Protein AF-A0A4R5M0W0-F1 (afdb_monomer)

Structure (mmCIF, N/CA/C/O backbone):
data_AF-A0A4R5M0W0-F1
#
_entry.id   AF-A0A4R5M0W0-F1
#
loop_
_atom_site.group_PDB
_atom_site.id
_atom_site.type_symbol
_atom_site.label_atom_id
_atom_site.label_alt_id
_atom_site.label_comp_id
_atom_site.label_asym_id
_atom_site.label_entity_id
_atom_site.label_seq_id
_atom_site.pdbx_PDB_ins_code
_atom_site.Cartn_x
_atom_site.Cartn_y
_atom_site.Cartn_z
_atom_site.occupancy
_atom_site.B_iso_or_equiv
_atom_site.auth_seq_id
_atom_site.auth_comp_id
_atom_site.auth_asym_id
_atom_site.auth_atom_id
_atom_site.pdbx_PDB_model_num
ATOM 1 N N . MET A 1 1 ? 41.257 -0.484 -85.969 1.00 51.28 1 MET A N 1
ATOM 2 C CA . MET A 1 1 ? 41.380 0.787 -85.201 1.00 51.28 1 MET A CA 1
ATOM 3 C C . MET A 1 1 ? 40.716 0.799 -83.803 1.00 51.28 1 MET A C 1
ATOM 5 O O . MET A 1 1 ? 40.79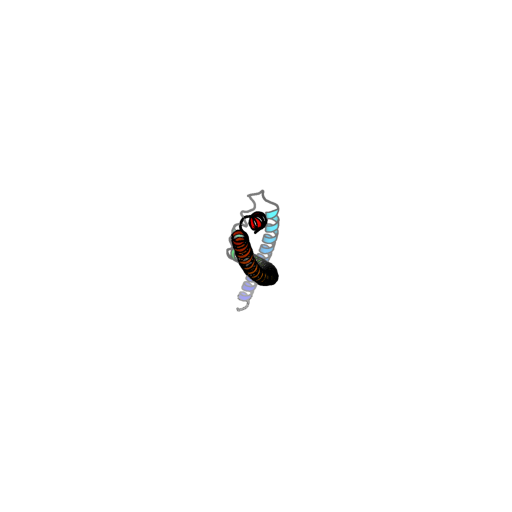3 1.823 -83.134 1.00 51.28 1 MET A O 1
ATOM 9 N N . LYS A 1 2 ? 40.121 -0.299 -83.289 1.00 52.31 2 LYS A N 1
ATOM 10 C CA . LYS A 1 2 ? 39.451 -0.327 -81.961 1.00 52.31 2 LYS A CA 1
ATOM 11 C C . LYS A 1 2 ? 40.371 -0.588 -80.742 1.00 52.31 2 LYS A C 1
ATOM 13 O O . LYS A 1 2 ? 39.926 -0.402 -79.620 1.00 52.31 2 LYS A O 1
ATOM 18 N N . ASN A 1 3 ? 41.646 -0.949 -80.936 1.00 56.06 3 ASN A N 1
ATOM 19 C CA . ASN A 1 3 ? 42.526 -1.429 -79.851 1.00 56.06 3 ASN A CA 1
ATOM 20 C C . ASN A 1 3 ? 43.274 -0.324 -79.061 1.00 56.06 3 ASN A C 1
ATOM 22 O O . ASN A 1 3 ? 43.675 -0.528 -77.923 1.00 56.06 3 ASN A O 1
ATOM 26 N N . LYS A 1 4 ? 43.449 0.885 -79.619 1.00 54.53 4 LYS A N 1
ATOM 27 C CA . LYS A 1 4 ? 44.203 1.959 -78.933 1.00 54.53 4 LYS A CA 1
ATOM 28 C C . LYS A 1 4 ? 43.404 2.685 -77.838 1.00 54.53 4 LYS A C 1
ATOM 30 O O . LYS A 1 4 ? 44.002 3.220 -76.915 1.00 54.53 4 LYS A O 1
ATOM 35 N N . ARG A 1 5 ? 42.064 2.694 -77.909 1.00 55.78 5 ARG A N 1
ATOM 36 C CA . ARG A 1 5 ? 41.198 3.381 -76.924 1.00 55.78 5 ARG A CA 1
ATOM 37 C C . ARG A 1 5 ? 40.945 2.569 -75.649 1.00 55.78 5 ARG A C 1
ATOM 39 O O . ARG A 1 5 ? 40.714 3.151 -74.600 1.00 55.78 5 ARG A O 1
ATOM 46 N N . THR A 1 6 ? 41.004 1.242 -75.713 1.00 57.09 6 THR A N 1
ATOM 47 C CA . THR A 1 6 ? 40.823 0.370 -74.539 1.00 57.09 6 THR A CA 1
ATOM 48 C C . THR A 1 6 ? 42.082 0.310 -73.672 1.00 57.09 6 THR A C 1
ATOM 50 O O . THR A 1 6 ? 41.980 0.255 -72.448 1.00 57.09 6 THR A O 1
ATOM 53 N N . ALA A 1 7 ? 43.268 0.397 -74.285 1.00 60.22 7 ALA A N 1
ATOM 54 C CA . ALA A 1 7 ? 44.545 0.470 -73.575 1.00 60.22 7 ALA A CA 1
ATOM 55 C C . ALA A 1 7 ? 44.672 1.750 -72.727 1.00 60.22 7 ALA A C 1
ATOM 57 O O . ALA A 1 7 ? 45.081 1.684 -71.570 1.00 60.22 7 ALA A O 1
ATOM 58 N N . THR A 1 8 ? 44.235 2.901 -73.251 1.00 66.06 8 THR A N 1
ATOM 59 C CA . THR A 1 8 ? 44.305 4.179 -72.522 1.00 66.06 8 THR A CA 1
ATOM 60 C C . THR A 1 8 ? 43.338 4.244 -71.339 1.00 66.06 8 THR A C 1
ATOM 62 O O . THR A 1 8 ? 43.673 4.834 -70.315 1.00 66.06 8 THR A O 1
ATOM 65 N N . VAL A 1 9 ? 42.165 3.606 -71.430 1.00 69.44 9 VAL A N 1
ATOM 66 C CA . VAL A 1 9 ? 41.211 3.517 -70.308 1.00 69.44 9 VAL A CA 1
ATOM 67 C C . VAL A 1 9 ? 41.743 2.604 -69.204 1.00 69.44 9 VAL A C 1
ATOM 69 O O . VAL A 1 9 ? 41.744 3.003 -68.042 1.00 69.44 9 VAL A O 1
ATOM 72 N N . LYS A 1 10 ? 42.268 1.420 -69.551 1.00 66.94 10 LYS A N 1
ATOM 73 C CA . LYS A 1 10 ? 42.884 0.511 -68.567 1.00 66.94 10 LYS A CA 1
ATOM 74 C C . LYS A 1 10 ? 44.059 1.167 -67.842 1.00 66.94 10 LYS A C 1
ATOM 76 O O . LYS A 1 10 ? 44.165 1.045 -66.627 1.00 66.94 10 LYS A O 1
ATOM 81 N N . GLN A 1 11 ? 44.889 1.914 -68.567 1.00 67.94 11 GLN A N 1
ATOM 82 C CA . GLN A 1 11 ? 46.018 2.637 -67.987 1.00 67.94 11 GLN A CA 1
ATOM 83 C C . GLN A 1 11 ? 45.563 3.762 -67.045 1.00 67.94 11 GLN A C 1
ATOM 85 O O . GLN A 1 11 ? 46.125 3.913 -65.965 1.00 67.94 11 GLN A O 1
ATOM 90 N N . LYS A 1 12 ? 44.500 4.503 -67.390 1.00 66.12 12 LYS A N 1
ATOM 91 C CA . LYS A 1 12 ? 43.915 5.519 -66.497 1.00 66.12 12 LYS A CA 1
ATOM 92 C C . LYS A 1 12 ? 43.323 4.916 -65.220 1.00 66.12 12 LYS A C 1
ATOM 94 O O . LYS A 1 12 ? 43.526 5.478 -64.150 1.00 66.12 12 LYS A O 1
ATOM 99 N N . ILE A 1 13 ? 42.641 3.772 -65.319 1.00 70.50 13 ILE A N 1
ATOM 100 C CA . ILE A 1 13 ? 42.086 3.061 -64.155 1.00 70.50 13 ILE A CA 1
ATOM 101 C C . ILE A 1 13 ? 43.209 2.522 -63.263 1.00 70.50 13 ILE A C 1
ATOM 103 O O . ILE A 1 13 ? 43.139 2.676 -62.050 1.00 70.50 13 ILE A O 1
ATOM 107 N N . ALA A 1 14 ? 44.265 1.949 -63.847 1.00 68.19 14 ALA A N 1
ATOM 108 C CA . ALA A 1 14 ? 45.414 1.449 -63.094 1.00 68.19 14 ALA A CA 1
ATOM 109 C C . ALA A 1 14 ? 46.154 2.572 -62.350 1.00 68.19 14 ALA A C 1
ATOM 111 O O . ALA A 1 14 ? 46.501 2.406 -61.183 1.00 68.19 14 ALA A O 1
ATOM 112 N N . ILE A 1 15 ? 46.334 3.734 -62.991 1.00 72.06 15 ILE A N 1
ATOM 113 C CA . ILE A 1 15 ? 46.912 4.918 -62.340 1.00 72.06 15 ILE A CA 1
ATOM 114 C C . ILE A 1 15 ? 46.000 5.399 -61.206 1.00 72.06 15 ILE A C 1
ATOM 116 O O . ILE A 1 15 ? 46.500 5.652 -60.119 1.00 72.06 15 ILE A O 1
ATOM 120 N N . ALA A 1 16 ? 44.681 5.465 -61.418 1.00 66.81 16 ALA A N 1
ATOM 121 C CA . ALA A 1 16 ? 43.727 5.865 -60.381 1.00 66.81 16 ALA A CA 1
ATOM 122 C C . ALA A 1 16 ? 43.707 4.902 -59.178 1.00 66.81 16 ALA A C 1
ATOM 124 O O . ALA A 1 16 ? 43.602 5.340 -58.036 1.00 66.81 16 ALA A O 1
ATOM 125 N N . PHE A 1 17 ? 43.847 3.596 -59.418 1.00 71.81 17 PHE A N 1
ATOM 126 C CA . PHE A 1 17 ? 43.950 2.598 -58.351 1.00 71.81 17 PHE A CA 1
ATOM 127 C C . PHE A 1 17 ? 45.276 2.712 -57.591 1.00 71.81 17 PHE A C 1
ATOM 129 O O . PHE A 1 17 ? 45.283 2.661 -56.364 1.00 71.81 17 PHE A O 1
ATOM 136 N N . GLY A 1 18 ? 46.389 2.909 -58.303 1.00 65.75 18 GLY A N 1
ATOM 137 C CA . GLY A 1 18 ? 47.703 3.107 -57.692 1.00 65.75 18 GLY A CA 1
ATOM 138 C C . GLY A 1 18 ? 47.788 4.396 -56.873 1.00 65.75 18 GLY A C 1
ATOM 139 O O . GLY A 1 18 ? 48.331 4.399 -55.770 1.00 65.75 18 GLY A O 1
ATOM 140 N N . THR A 1 19 ? 47.202 5.495 -57.355 1.00 64.25 19 THR A N 1
ATOM 141 C CA . THR A 1 19 ? 47.134 6.736 -56.573 1.00 64.25 19 THR A CA 1
ATOM 142 C C . THR A 1 19 ? 46.231 6.576 -55.353 1.00 64.25 19 THR A C 1
ATOM 144 O O . THR A 1 19 ? 46.586 7.084 -54.294 1.00 64.25 19 THR A O 1
ATOM 147 N N . TRP A 1 20 ? 45.133 5.817 -55.448 1.00 58.72 20 TRP A N 1
ATOM 148 C CA . TRP A 1 20 ? 44.242 5.523 -54.319 1.00 58.72 20 TRP A CA 1
ATOM 149 C C . TRP A 1 20 ? 44.924 4.703 -53.217 1.00 58.72 20 TRP A C 1
ATOM 151 O O . TRP A 1 20 ? 44.812 5.044 -52.037 1.00 58.72 20 TRP A O 1
ATOM 161 N N . THR A 1 21 ? 45.645 3.635 -53.567 1.00 58.56 21 THR A N 1
ATOM 162 C CA . THR A 1 21 ? 46.352 2.800 -52.578 1.00 58.56 21 THR A CA 1
ATOM 163 C C . THR A 1 21 ? 47.480 3.569 -51.899 1.00 58.56 21 THR A C 1
ATOM 165 O O . THR A 1 21 ? 47.647 3.477 -50.683 1.00 58.56 21 THR A O 1
ATOM 168 N N . THR A 1 22 ? 48.196 4.400 -52.658 1.00 61.62 22 THR A N 1
ATOM 169 C CA . THR A 1 22 ? 49.239 5.277 -52.110 1.00 61.62 22 THR A CA 1
ATOM 170 C C . THR A 1 22 ? 48.635 6.331 -51.176 1.00 61.62 22 THR A C 1
ATOM 172 O O . THR A 1 22 ? 49.171 6.570 -50.096 1.00 61.62 22 THR A O 1
ATOM 175 N N . LEU A 1 23 ? 47.472 6.896 -51.529 1.00 67.19 23 LEU A N 1
ATOM 176 C CA . LEU A 1 23 ? 46.720 7.807 -50.662 1.00 67.19 23 LEU A CA 1
ATOM 177 C C . LEU A 1 23 ? 46.332 7.147 -49.334 1.00 67.19 23 LEU A C 1
ATOM 179 O O . LEU A 1 23 ? 46.529 7.741 -48.280 1.00 67.19 23 LEU A O 1
ATOM 183 N N . MET A 1 24 ? 45.797 5.925 -49.381 1.00 64.19 24 MET A N 1
ATOM 184 C CA . MET A 1 24 ? 45.376 5.171 -48.194 1.00 64.19 24 MET A CA 1
ATOM 185 C C . MET A 1 24 ? 46.545 4.889 -47.245 1.00 64.19 24 MET A C 1
ATOM 187 O O . MET A 1 24 ? 46.409 5.075 -46.036 1.00 64.19 24 MET A O 1
ATOM 191 N N . LEU A 1 25 ? 47.710 4.512 -47.784 1.00 64.75 25 LEU A N 1
ATOM 192 C CA . LEU A 1 25 ? 48.928 4.324 -46.990 1.00 64.75 25 LEU A CA 1
ATOM 193 C C . LEU A 1 25 ? 49.391 5.633 -46.348 1.00 64.75 25 LEU A C 1
ATOM 195 O O . LEU A 1 25 ? 49.710 5.654 -45.162 1.00 64.75 25 LEU A O 1
ATOM 199 N N . ILE A 1 26 ? 49.371 6.739 -47.096 1.00 62.25 26 ILE A N 1
ATOM 200 C CA . ILE A 1 26 ? 49.735 8.052 -46.560 1.00 62.25 26 ILE A CA 1
ATOM 201 C C . ILE A 1 26 ? 48.753 8.493 -45.473 1.00 62.25 26 ILE A C 1
ATOM 203 O O . ILE A 1 26 ? 49.199 8.962 -44.432 1.00 62.25 26 ILE A O 1
ATOM 207 N N . PHE A 1 27 ? 47.441 8.330 -45.656 1.00 62.09 27 PHE A N 1
ATOM 208 C CA . PHE A 1 27 ? 46.455 8.669 -44.624 1.00 62.09 27 PHE A CA 1
ATOM 209 C C . PHE A 1 27 ? 46.608 7.798 -43.369 1.00 62.09 27 PHE A C 1
ATOM 211 O O . PHE A 1 27 ? 46.530 8.332 -42.263 1.00 62.09 27 PHE A O 1
ATOM 218 N N . GLY A 1 28 ? 46.909 6.503 -43.519 1.00 6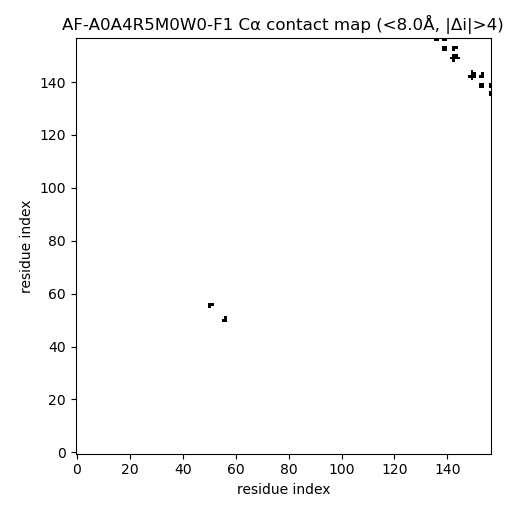1.09 28 GLY A N 1
ATOM 219 C CA . GLY A 1 28 ? 47.227 5.621 -42.391 1.00 61.09 28 GLY A CA 1
ATOM 220 C C . GLY A 1 28 ? 48.484 6.058 -41.628 1.00 61.09 28 GLY A C 1
ATOM 221 O O . GLY A 1 28 ? 48.463 6.160 -40.402 1.00 61.09 28 GLY A O 1
ATOM 222 N N . VAL A 1 29 ? 49.558 6.406 -42.344 1.00 54.34 29 VAL A N 1
ATOM 223 C CA . VAL A 1 29 ? 50.814 6.900 -41.747 1.00 54.34 29 VAL A CA 1
ATOM 224 C C . VAL A 1 29 ? 50.645 8.309 -41.152 1.00 54.34 29 VAL A C 1
ATOM 226 O O . VAL A 1 29 ? 51.200 8.611 -40.099 1.00 54.34 29 VAL A O 1
ATOM 229 N N . THR A 1 30 ? 49.823 9.167 -41.759 1.00 51.41 30 THR A N 1
ATOM 230 C CA . THR A 1 30 ? 49.557 10.539 -41.284 1.00 51.41 30 THR A CA 1
ATOM 231 C C . THR A 1 30 ? 48.694 10.542 -40.023 1.00 51.41 30 THR A C 1
ATOM 233 O O . THR A 1 30 ? 48.945 11.339 -39.122 1.00 51.41 30 THR A O 1
ATOM 236 N N . GLY A 1 31 ? 47.729 9.621 -39.909 1.00 52.34 31 GLY A N 1
ATOM 237 C CA . GLY A 1 31 ? 46.969 9.413 -38.673 1.00 52.34 31 GLY A CA 1
ATOM 238 C C . GLY A 1 31 ? 47.866 9.021 -37.493 1.00 52.34 31 GLY A C 1
ATOM 239 O O . GLY A 1 31 ? 47.671 9.521 -36.387 1.00 52.34 31 GLY A O 1
ATOM 240 N N . ALA A 1 32 ? 48.905 8.215 -37.741 1.00 48.44 32 ALA A N 1
ATOM 241 C CA . ALA A 1 32 ? 49.905 7.864 -36.732 1.00 48.44 32 ALA A CA 1
ATOM 242 C C . ALA A 1 32 ? 50.830 9.046 -36.368 1.00 48.44 32 ALA A C 1
ATOM 244 O O . ALA A 1 32 ? 51.146 9.240 -35.196 1.00 48.44 32 ALA A O 1
ATOM 245 N N . TYR A 1 33 ? 51.219 9.883 -37.337 1.00 43.88 33 TYR A N 1
ATOM 246 C CA . TYR A 1 33 ? 52.046 11.073 -37.082 1.00 43.88 33 TYR A CA 1
ATOM 247 C C . TYR A 1 33 ? 51.302 12.195 -36.343 1.00 43.88 33 TYR A C 1
ATOM 249 O O . TYR A 1 33 ? 51.917 12.897 -35.539 1.00 43.88 33 TYR A O 1
ATOM 257 N N . LEU A 1 34 ? 49.992 12.359 -36.562 1.00 45.62 34 LEU A N 1
ATOM 258 C CA . LEU A 1 34 ? 49.185 13.381 -35.879 1.00 45.62 34 LEU A CA 1
ATOM 259 C C . LEU A 1 34 ? 49.094 13.133 -34.362 1.00 45.62 34 LEU A C 1
ATOM 261 O O . LEU A 1 34 ? 49.016 14.085 -33.591 1.00 45.62 34 LEU A O 1
ATOM 265 N N . VAL A 1 35 ? 49.163 11.870 -33.933 1.00 50.38 35 VAL A N 1
ATOM 266 C CA . VAL A 1 35 ? 49.199 11.492 -32.510 1.00 50.38 35 VAL A CA 1
ATOM 267 C C . VAL A 1 35 ? 50.574 11.765 -31.879 1.00 50.38 35 VAL A C 1
ATOM 269 O O . VAL A 1 35 ? 50.654 12.008 -30.679 1.00 50.38 35 VAL A O 1
ATOM 272 N N . ILE A 1 36 ? 51.653 11.779 -32.673 1.00 47.88 36 ILE A N 1
ATOM 273 C CA . ILE A 1 36 ? 53.037 11.901 -32.178 1.00 47.88 36 ILE A CA 1
ATOM 274 C C . ILE A 1 36 ? 53.574 13.348 -32.275 1.00 47.88 36 ILE A C 1
ATOM 276 O O . ILE A 1 36 ? 54.451 13.735 -31.506 1.00 47.88 36 ILE A O 1
ATOM 280 N N . GLY A 1 37 ? 53.055 14.183 -33.183 1.00 41.03 37 GLY A N 1
ATOM 281 C CA . GLY A 1 37 ? 53.653 15.477 -33.541 1.00 41.03 37 GLY A CA 1
ATOM 282 C C . GLY A 1 37 ? 52.797 16.713 -33.252 1.00 41.03 37 GLY A C 1
ATOM 283 O O . GLY A 1 37 ? 52.465 17.449 -34.177 1.00 41.03 37 GLY A O 1
ATOM 284 N N . ALA A 1 38 ? 52.502 17.019 -31.988 1.00 44.97 38 ALA A N 1
ATOM 285 C CA . ALA A 1 38 ? 51.794 18.251 -31.598 1.00 44.97 38 ALA A CA 1
ATOM 286 C C . ALA A 1 38 ? 52.625 19.560 -31.733 1.00 44.97 38 ALA A C 1
ATOM 288 O O . ALA A 1 38 ? 52.200 20.608 -31.250 1.00 44.97 38 ALA A O 1
ATOM 289 N N . GLY A 1 39 ? 53.807 19.541 -32.372 1.00 41.84 39 GLY A N 1
ATOM 290 C CA . GLY A 1 39 ? 54.801 20.624 -32.260 1.00 41.84 39 GLY A CA 1
ATOM 291 C C . GLY A 1 39 ? 55.299 21.309 -33.541 1.00 41.84 39 GLY A C 1
ATOM 292 O O . GLY A 1 39 ? 56.026 22.293 -33.432 1.00 41.84 39 GLY A O 1
ATOM 293 N N . SER A 1 40 ? 54.957 20.865 -34.755 1.00 42.31 40 SER A N 1
ATOM 294 C CA . SER A 1 40 ? 55.649 21.349 -35.971 1.00 42.31 40 SER A CA 1
ATOM 295 C C . SER A 1 40 ? 54.677 21.844 -37.047 1.00 42.31 40 SER A C 1
ATOM 297 O O . SER A 1 40 ? 54.185 21.081 -37.873 1.00 42.31 40 SER A O 1
ATOM 299 N N . ARG A 1 41 ? 54.419 23.161 -37.071 1.00 43.44 41 ARG A N 1
ATOM 300 C CA . ARG A 1 41 ? 53.484 23.837 -38.002 1.00 43.44 41 ARG A CA 1
ATOM 301 C C . ARG A 1 41 ? 53.887 23.807 -39.492 1.00 43.44 41 ARG A C 1
ATOM 303 O O . ARG A 1 41 ? 53.160 24.357 -40.313 1.00 43.44 41 ARG A O 1
ATOM 310 N N . THR A 1 42 ? 55.004 23.190 -39.876 1.00 42.06 42 THR A N 1
ATOM 311 C CA . THR A 1 42 ? 55.593 23.345 -41.223 1.00 42.06 42 THR A CA 1
ATOM 312 C C . THR A 1 42 ? 55.445 22.142 -42.162 1.00 42.06 42 THR A C 1
ATOM 314 O O . THR A 1 42 ? 55.713 22.292 -43.349 1.00 42.06 42 THR A O 1
ATOM 317 N N . ALA A 1 43 ? 54.939 20.986 -41.712 1.00 46.03 43 ALA A N 1
ATOM 318 C CA . ALA A 1 43 ? 54.744 19.809 -42.581 1.00 46.03 43 ALA A CA 1
ATOM 319 C C . ALA A 1 43 ? 53.311 19.651 -43.143 1.00 46.03 43 ALA A C 1
ATOM 321 O O . ALA A 1 43 ? 53.039 18.736 -43.916 1.00 46.03 43 ALA A O 1
ATOM 322 N N . PHE A 1 44 ? 52.380 20.542 -42.781 1.00 45.62 44 PHE A N 1
ATOM 323 C CA . PHE A 1 44 ? 50.943 20.386 -43.063 1.00 45.62 44 PHE A CA 1
ATOM 324 C C . PHE A 1 44 ? 50.482 20.957 -44.422 1.00 45.62 44 PHE A C 1
ATOM 326 O O . PHE A 1 44 ? 49.336 20.779 -44.831 1.00 45.62 44 PHE A O 1
ATOM 333 N N . LEU A 1 45 ? 51.352 21.663 -45.148 1.00 41.97 45 LEU A N 1
ATOM 334 C CA . LEU A 1 45 ? 50.970 22.397 -46.360 1.00 41.97 45 LEU A CA 1
ATOM 335 C C . LEU A 1 45 ? 50.699 21.536 -47.619 1.00 41.97 45 LEU A C 1
ATOM 337 O O . LEU A 1 45 ? 49.803 21.930 -48.367 1.00 41.97 45 LEU A O 1
ATOM 341 N N . PRO A 1 46 ? 51.340 20.370 -47.870 1.00 44.84 46 PRO A N 1
ATOM 342 C CA . PRO A 1 46 ? 51.087 19.610 -49.100 1.00 44.84 46 PRO A CA 1
ATOM 343 C C . PRO A 1 46 ? 49.868 18.663 -49.039 1.00 44.84 46 PRO A C 1
ATOM 345 O O . PRO A 1 46 ? 49.413 18.222 -50.088 1.00 44.84 46 PRO A O 1
ATOM 348 N N . TYR A 1 47 ? 49.297 18.385 -47.854 1.00 48.62 47 TYR A N 1
ATOM 349 C CA . TYR A 1 47 ? 48.122 17.499 -47.679 1.00 48.62 47 TYR A CA 1
ATOM 350 C C . TYR A 1 47 ? 46.826 18.225 -47.302 1.00 48.62 47 TYR A C 1
ATOM 352 O O . TYR A 1 47 ? 45.751 17.616 -47.290 1.00 48.62 47 TYR A O 1
ATOM 360 N N . ARG A 1 48 ? 46.891 19.541 -47.056 1.00 45.59 48 ARG A N 1
ATOM 361 C CA . ARG A 1 48 ? 45.711 20.358 -46.739 1.00 45.59 48 ARG A CA 1
ATOM 362 C C . ARG A 1 48 ? 44.664 20.338 -47.860 1.00 45.59 48 ARG A C 1
ATOM 364 O O . ARG A 1 48 ? 43.481 20.425 -47.566 1.00 45.59 48 ARG A O 1
ATOM 371 N N . SER A 1 49 ? 45.080 20.145 -49.115 1.00 47.31 49 SER A N 1
ATOM 372 C CA . SER A 1 49 ? 44.188 20.002 -50.277 1.00 47.31 49 SER A CA 1
ATOM 373 C C . SER A 1 49 ? 43.534 18.614 -50.407 1.00 47.31 49 SER A C 1
ATOM 375 O O . SER A 1 49 ? 42.518 18.454 -51.085 1.00 47.31 49 SER A O 1
ATOM 377 N N . LEU A 1 50 ? 44.096 17.596 -49.751 1.00 48.34 50 LEU A N 1
ATOM 378 C CA . LEU A 1 50 ? 43.603 16.219 -49.793 1.00 48.34 50 LEU A CA 1
ATOM 379 C C . LEU A 1 50 ? 42.531 15.978 -48.721 1.0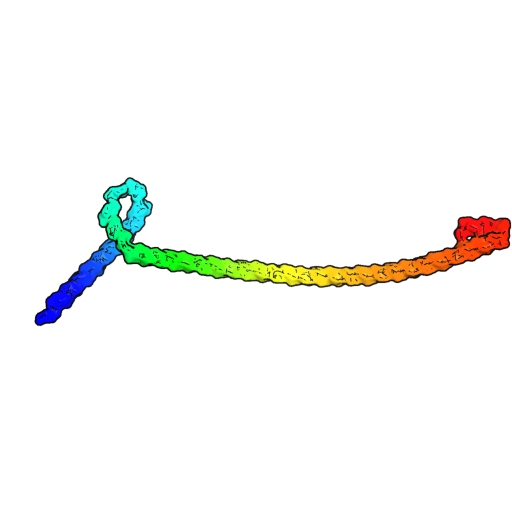0 48.34 50 LEU A C 1
ATOM 381 O O . LEU A 1 50 ? 41.560 15.263 -48.958 1.00 48.34 50 LEU A O 1
ATOM 385 N N . MET A 1 51 ? 42.656 16.664 -47.579 1.00 47.44 51 MET A N 1
ATOM 386 C CA . MET A 1 51 ? 41.615 16.761 -46.546 1.00 47.44 51 MET A CA 1
ATOM 387 C C . MET A 1 51 ? 40.443 17.678 -46.939 1.00 47.44 51 MET A C 1
ATOM 389 O O . MET A 1 51 ? 39.387 17.605 -46.320 1.00 47.44 51 MET A O 1
ATOM 393 N N . THR A 1 52 ? 40.581 18.498 -47.988 1.00 50.31 52 THR A N 1
ATOM 394 C CA . THR A 1 52 ? 39.463 19.254 -48.589 1.00 50.31 52 THR A CA 1
ATOM 395 C C . THR A 1 52 ? 38.673 18.455 -49.628 1.00 50.31 52 THR A C 1
ATOM 397 O O . THR A 1 52 ? 37.747 18.993 -50.234 1.00 50.31 52 THR A O 1
ATOM 400 N N . CYS A 1 53 ? 38.997 17.176 -49.856 1.00 52.91 53 CYS A N 1
ATOM 401 C CA . CYS A 1 53 ? 38.154 16.321 -50.686 1.00 52.91 53 CYS A CA 1
ATOM 402 C C . CYS A 1 53 ? 36.819 16.081 -49.961 1.00 52.91 53 CYS A C 1
ATOM 404 O O . CYS A 1 53 ? 36.741 15.278 -49.029 1.00 52.91 53 CYS A O 1
ATOM 406 N N . GLY A 1 54 ? 35.762 16.785 -50.383 1.00 60.72 54 GLY A N 1
ATOM 407 C CA . GLY A 1 54 ? 34.441 16.741 -49.738 1.00 60.72 54 GLY A CA 1
ATOM 408 C C . GLY A 1 54 ? 33.834 15.335 -49.630 1.00 60.72 54 GLY A C 1
ATOM 409 O O . GLY A 1 54 ? 33.056 15.068 -48.713 1.00 60.72 54 GLY A O 1
ATOM 410 N N . ILE A 1 55 ? 34.244 14.409 -50.505 1.00 68.94 55 ILE A N 1
ATOM 411 C CA . ILE A 1 55 ? 33.818 13.003 -50.476 1.00 68.94 55 ILE A CA 1
ATOM 412 C C . ILE A 1 55 ? 34.354 12.291 -49.224 1.00 68.94 55 ILE A C 1
ATOM 414 O O . ILE A 1 55 ? 33.599 11.584 -48.562 1.00 68.94 55 ILE A O 1
ATOM 418 N N . CYS A 1 56 ? 35.619 12.512 -48.844 1.00 64.12 56 CYS A N 1
ATOM 419 C CA . CYS A 1 56 ? 36.206 11.886 -47.655 1.00 64.12 56 CYS A CA 1
ATOM 420 C C . CYS A 1 56 ? 35.547 12.399 -46.366 1.00 64.12 56 CYS A C 1
ATOM 422 O O . CYS A 1 56 ? 35.192 11.600 -45.503 1.00 64.12 56 CYS A O 1
ATOM 424 N N . VAL A 1 57 ? 35.325 13.714 -46.255 1.00 67.38 57 VAL A N 1
ATOM 425 C CA . VAL A 1 57 ? 34.682 14.325 -45.075 1.00 67.38 57 VAL A CA 1
ATOM 426 C C . VAL A 1 57 ? 33.258 13.792 -44.883 1.00 67.38 57 VAL A C 1
ATOM 428 O O . VAL A 1 57 ? 32.884 13.415 -43.775 1.00 67.38 57 VAL A O 1
ATOM 431 N N . SER A 1 58 ? 32.490 13.686 -45.970 1.00 74.69 58 SER A N 1
ATOM 432 C CA . SER A 1 58 ? 31.109 13.188 -45.922 1.00 74.69 58 SER A CA 1
ATOM 433 C C . SER A 1 58 ? 31.044 11.696 -45.580 1.00 74.69 58 SER A C 1
ATOM 435 O O . SER A 1 58 ? 30.214 11.277 -44.775 1.00 74.69 58 SER A O 1
ATOM 437 N N . PHE A 1 59 ? 31.944 10.891 -46.155 1.00 78.12 59 PHE A N 1
ATOM 438 C CA . PHE A 1 59 ? 31.969 9.445 -45.940 1.00 78.12 59 PHE A CA 1
ATOM 439 C C . PHE A 1 59 ? 32.373 9.073 -44.505 1.00 78.12 59 PHE A C 1
ATOM 441 O O . PHE A 1 59 ? 31.676 8.297 -43.849 1.00 78.12 59 PHE A O 1
ATOM 448 N N . PHE A 1 60 ? 33.453 9.662 -43.978 1.00 75.62 60 PHE A N 1
ATOM 449 C CA . PHE A 1 60 ? 33.888 9.395 -42.602 1.00 75.62 60 PHE A CA 1
ATOM 450 C C . PHE A 1 60 ? 32.922 9.971 -41.556 1.00 75.62 60 PHE A C 1
ATOM 452 O O . PHE A 1 60 ? 32.679 9.321 -40.539 1.00 75.62 60 PHE A O 1
ATOM 459 N N . GLY A 1 61 ? 32.314 11.135 -41.817 1.00 76.94 61 GLY A N 1
ATOM 460 C CA . GLY A 1 61 ? 31.269 11.693 -40.955 1.00 76.94 61 GLY A CA 1
ATOM 461 C C . GLY A 1 61 ? 30.039 10.784 -40.848 1.00 76.94 61 GLY A C 1
ATOM 462 O O . GLY A 1 61 ? 29.526 10.571 -39.751 1.00 76.94 61 GLY A O 1
ATOM 463 N N . GLY A 1 62 ? 29.609 10.179 -41.962 1.00 78.19 62 GLY A N 1
ATOM 464 C CA . GLY A 1 62 ? 28.500 9.220 -41.977 1.00 78.19 62 GLY A CA 1
ATOM 465 C C . GLY A 1 62 ? 28.786 7.959 -41.157 1.00 78.19 62 GLY A C 1
ATOM 466 O O . GLY A 1 62 ? 27.955 7.553 -40.347 1.00 78.19 62 GLY A O 1
ATOM 467 N N . LEU A 1 63 ? 29.981 7.375 -41.301 1.00 80.62 63 LEU A N 1
ATOM 468 C CA . LEU A 1 63 ? 30.392 6.201 -40.518 1.00 80.62 63 LEU A CA 1
ATOM 469 C C . LEU A 1 63 ? 30.445 6.491 -39.011 1.00 80.62 63 LEU A C 1
ATOM 471 O O . LEU A 1 63 ? 29.972 5.679 -38.217 1.00 80.62 63 LEU A O 1
ATOM 475 N N . ALA A 1 64 ? 30.969 7.655 -38.617 1.00 78.06 64 ALA A N 1
ATOM 476 C CA . ALA A 1 64 ? 30.980 8.077 -37.218 1.00 78.06 64 ALA A CA 1
ATOM 477 C C . ALA A 1 64 ? 29.555 8.243 -36.659 1.00 78.06 64 ALA A C 1
ATOM 479 O O . ALA A 1 64 ? 29.283 7.835 -35.532 1.00 78.06 64 ALA A O 1
ATOM 480 N N . CYS A 1 65 ? 28.630 8.781 -37.460 1.00 83.44 65 CYS A N 1
ATOM 481 C CA . CYS A 1 65 ? 27.229 8.941 -37.074 1.00 83.44 65 CYS A CA 1
ATOM 482 C C . CYS A 1 65 ? 26.523 7.585 -36.889 1.00 83.44 65 CYS A C 1
ATOM 484 O O . CYS A 1 65 ? 25.824 7.380 -35.898 1.00 83.44 65 CYS A O 1
ATOM 486 N N . ILE A 1 66 ? 26.781 6.625 -37.788 1.00 88.62 66 ILE A N 1
ATOM 487 C CA . ILE A 1 66 ? 26.266 5.250 -37.681 1.00 88.62 66 ILE A CA 1
ATOM 488 C C . ILE A 1 66 ? 26.782 4.571 -36.405 1.00 88.62 66 ILE A C 1
ATOM 490 O O . ILE A 1 66 ? 26.003 3.956 -35.676 1.00 88.62 66 ILE A O 1
ATOM 494 N N . ALA A 1 67 ? 28.078 4.698 -36.111 1.00 81.00 67 ALA A N 1
ATOM 495 C CA . ALA A 1 67 ? 28.665 4.135 -34.897 1.00 81.00 67 ALA A CA 1
ATOM 496 C C . ALA A 1 67 ? 28.070 4.770 -33.627 1.00 81.00 67 ALA A C 1
ATOM 498 O O . ALA A 1 67 ? 27.704 4.051 -32.697 1.00 81.00 67 ALA A O 1
ATOM 499 N N . PHE A 1 68 ? 27.907 6.097 -33.615 1.00 89.06 68 PHE A N 1
ATOM 500 C CA . PHE A 1 68 ? 27.295 6.824 -32.504 1.00 89.06 68 PHE A CA 1
ATOM 501 C C . PHE A 1 68 ? 25.857 6.358 -32.237 1.00 89.06 68 PHE A C 1
ATOM 503 O O . PHE A 1 68 ? 25.537 5.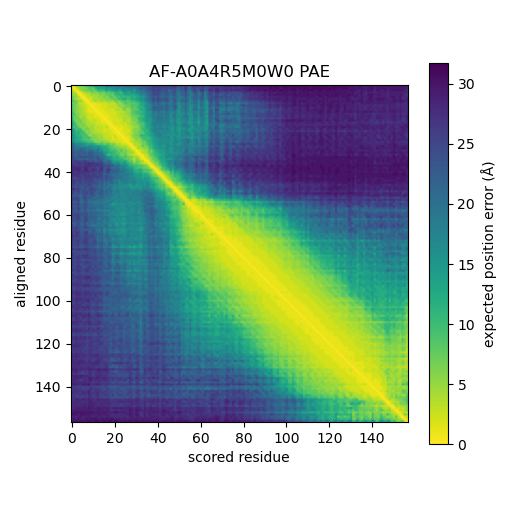991 -31.108 1.00 89.06 68 PHE A O 1
ATOM 510 N N . TRP A 1 69 ? 25.005 6.286 -33.265 1.00 92.50 69 TRP A N 1
ATOM 511 C CA . TRP A 1 69 ? 23.630 5.802 -33.096 1.00 92.50 69 TRP A CA 1
ATOM 512 C C . TRP A 1 69 ? 23.568 4.337 -32.681 1.00 92.50 69 TRP A C 1
ATOM 514 O O . TRP A 1 69 ? 22.717 3.987 -31.869 1.00 92.50 69 TRP A O 1
ATOM 524 N N . SER A 1 70 ? 24.470 3.480 -33.170 1.00 91.00 70 SER A N 1
ATOM 525 C CA . SER A 1 70 ? 24.524 2.090 -32.709 1.00 91.00 70 SER A CA 1
ATOM 526 C C . SER A 1 70 ? 24.810 1.996 -31.209 1.00 91.00 70 SER A C 1
ATOM 528 O O . SER A 1 70 ? 24.253 1.118 -30.550 1.00 91.00 70 SER A O 1
ATOM 530 N N . GLU A 1 71 ? 25.660 2.871 -30.676 1.00 93.00 71 GLU A N 1
ATOM 531 C CA . GLU A 1 71 ? 25.945 2.934 -29.243 1.00 93.00 71 GLU A CA 1
ATOM 532 C C . GLU A 1 71 ? 24.751 3.499 -28.465 1.00 93.00 71 GLU A C 1
ATOM 534 O O . GLU A 1 71 ? 24.318 2.910 -27.477 1.00 93.00 71 GLU A O 1
ATOM 539 N N . THR A 1 72 ? 24.135 4.578 -28.957 1.00 92.94 72 THR A N 1
ATOM 540 C CA . THR A 1 72 ? 22.927 5.153 -28.344 1.00 92.94 72 THR A CA 1
ATOM 541 C C . THR A 1 72 ? 21.764 4.157 -28.316 1.00 92.94 72 THR A C 1
ATOM 543 O O . THR A 1 72 ? 21.052 4.074 -27.319 1.00 92.94 72 THR A O 1
ATOM 546 N N . VAL A 1 73 ? 21.571 3.361 -29.373 1.00 95.12 73 VAL A N 1
ATOM 547 C CA . VAL A 1 73 ? 20.529 2.321 -29.423 1.00 95.12 73 VAL A CA 1
ATOM 548 C C . VAL A 1 73 ? 20.794 1.222 -28.394 1.00 95.12 73 VAL A C 1
ATOM 550 O O . VAL A 1 73 ? 19.850 0.791 -27.732 1.00 95.12 73 VAL A O 1
ATOM 553 N N . LYS A 1 74 ? 22.052 0.796 -28.211 1.00 95.19 74 LYS A N 1
ATOM 554 C CA . LYS A 1 74 ? 22.418 -0.168 -27.158 1.00 95.19 74 LYS A CA 1
ATOM 555 C C . LYS A 1 74 ? 22.130 0.392 -25.769 1.00 95.19 74 LYS A C 1
ATOM 557 O O . LYS A 1 74 ? 21.424 -0.252 -25.001 1.00 95.19 74 LYS A O 1
ATOM 562 N N . GLN A 1 75 ? 22.587 1.613 -25.491 1.00 95.12 75 GLN A N 1
ATOM 563 C CA . GLN A 1 75 ? 22.311 2.283 -24.218 1.00 95.12 75 GLN A CA 1
ATOM 564 C C . GLN A 1 75 ? 20.808 2.436 -23.969 1.00 95.12 75 GLN A C 1
ATOM 566 O O . GLN A 1 75 ? 20.341 2.215 -22.857 1.00 95.12 75 GLN A O 1
ATOM 571 N N . ASN A 1 76 ? 20.025 2.760 -24.999 1.00 95.25 76 ASN A N 1
ATOM 572 C CA . ASN A 1 76 ? 18.575 2.856 -24.874 1.00 95.25 76 ASN A CA 1
ATOM 573 C C . ASN A 1 76 ? 17.920 1.494 -24.587 1.00 95.25 76 ASN A C 1
ATOM 575 O O . ASN A 1 76 ? 16.998 1.415 -23.779 1.00 95.25 76 ASN A O 1
ATOM 579 N N . ALA A 1 77 ? 18.400 0.417 -25.214 1.00 95.62 77 ALA A N 1
ATOM 580 C CA . ALA A 1 77 ? 17.917 -0.936 -24.944 1.00 95.62 77 ALA A CA 1
ATOM 581 C C . ALA A 1 77 ? 18.225 -1.377 -23.502 1.00 95.62 77 ALA A C 1
ATOM 583 O O . ALA A 1 77 ? 17.356 -1.949 -22.840 1.00 95.62 77 ALA A O 1
ATOM 584 N N . ASP A 1 78 ? 19.418 -1.069 -22.995 1.00 96.00 78 ASP A N 1
ATOM 585 C CA . ASP A 1 78 ? 19.789 -1.361 -21.607 1.00 96.00 78 ASP A CA 1
ATOM 586 C C . ASP A 1 78 ? 18.993 -0.499 -20.617 1.00 96.00 78 ASP A C 1
ATOM 588 O O . ASP A 1 78 ? 18.457 -1.018 -19.637 1.00 96.00 78 ASP A O 1
ATOM 592 N N . ASN A 1 79 ? 18.787 0.786 -20.917 1.00 95.31 79 ASN A N 1
ATOM 593 C CA . ASN A 1 79 ? 17.918 1.656 -20.122 1.00 95.31 79 ASN A CA 1
ATOM 594 C C . ASN A 1 79 ? 16.471 1.142 -20.077 1.00 95.31 79 ASN A C 1
ATOM 596 O O . ASN A 1 79 ? 15.854 1.154 -19.013 1.00 95.31 79 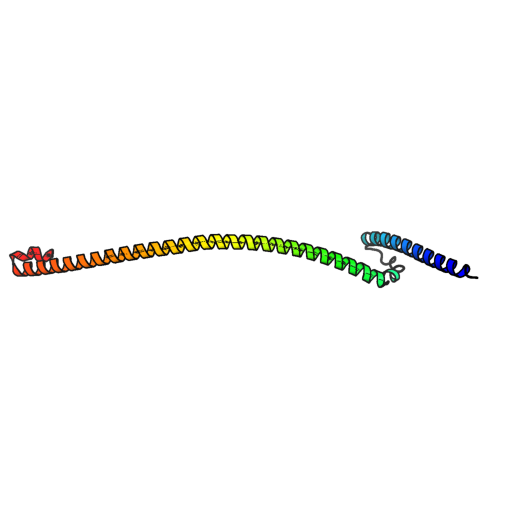ASN A O 1
ATOM 600 N N . ALA A 1 80 ? 15.931 0.646 -21.195 1.00 96.19 80 ALA A N 1
ATOM 601 C CA . ALA A 1 80 ? 14.598 0.045 -21.234 1.00 96.19 80 ALA A CA 1
ATOM 602 C C . ALA A 1 80 ? 14.514 -1.236 -20.383 1.00 96.19 80 ALA A C 1
ATOM 604 O O . ALA A 1 80 ? 13.506 -1.464 -19.711 1.00 96.19 80 ALA A O 1
ATOM 605 N N . ARG A 1 81 ? 15.573 -2.058 -20.357 1.00 96.50 81 ARG A N 1
ATOM 606 C CA . ARG A 1 81 ? 15.656 -3.229 -19.465 1.00 96.50 81 ARG A CA 1
ATOM 607 C C . ARG A 1 81 ? 15.678 -2.820 -17.996 1.00 96.50 81 ARG A C 1
ATOM 609 O O . ARG A 1 81 ? 14.865 -3.324 -17.227 1.00 96.50 81 ARG A O 1
ATOM 616 N N . HIS A 1 82 ? 16.533 -1.869 -17.625 1.00 96.06 82 HIS A N 1
ATOM 617 C CA . HIS A 1 82 ? 16.595 -1.355 -16.255 1.00 96.06 82 HIS A CA 1
ATOM 618 C C . HIS A 1 82 ? 15.261 -0.738 -15.810 1.00 96.06 82 HIS A C 1
ATOM 620 O O . HIS A 1 82 ? 14.818 -0.968 -14.684 1.00 96.06 82 HIS A O 1
ATOM 626 N N . ALA A 1 83 ? 14.585 0.002 -16.694 1.00 95.88 83 ALA A N 1
ATOM 627 C CA . ALA A 1 83 ? 13.258 0.545 -16.421 1.00 95.88 83 ALA A CA 1
ATOM 628 C C . ALA A 1 83 ? 12.226 -0.570 -16.180 1.00 95.88 83 ALA A C 1
ATOM 630 O O . ALA A 1 83 ? 11.474 -0.497 -15.211 1.00 95.88 83 ALA A O 1
ATOM 631 N N . ASN A 1 84 ? 12.224 -1.629 -16.997 1.00 96.31 84 ASN A N 1
ATOM 632 C CA . ASN A 1 84 ? 11.332 -2.778 -16.802 1.00 96.31 84 ASN A CA 1
ATOM 633 C C . ASN A 1 84 ? 11.584 -3.502 -15.472 1.00 96.31 84 ASN A C 1
ATOM 635 O O . ASN A 1 84 ? 10.633 -3.872 -14.785 1.00 96.31 84 ASN A O 1
ATOM 639 N N . GLU A 1 85 ? 12.844 -3.674 -15.070 1.00 96.81 85 GLU A N 1
ATOM 640 C CA . GLU A 1 85 ? 13.175 -4.246 -13.760 1.00 96.81 85 GLU A CA 1
ATOM 641 C C . GLU A 1 85 ? 12.681 -3.367 -12.607 1.00 96.81 85 GLU A C 1
ATOM 643 O O . GLU A 1 85 ? 12.159 -3.876 -11.612 1.00 96.81 85 GLU A O 1
ATOM 648 N N . LEU A 1 86 ? 12.830 -2.046 -12.732 1.00 96.06 86 LEU A N 1
ATOM 649 C CA . LEU A 1 86 ? 12.354 -1.104 -11.725 1.00 96.06 86 LEU A CA 1
ATOM 650 C C . LEU A 1 86 ? 10.824 -1.123 -11.620 1.00 96.06 86 LEU A C 1
ATOM 652 O O . LEU A 1 86 ? 10.297 -1.168 -10.510 1.00 96.06 86 LEU A O 1
ATOM 656 N N . VAL A 1 87 ? 10.122 -1.151 -12.756 1.00 96.12 87 VAL A N 1
ATOM 657 C CA . VAL A 1 87 ? 8.659 -1.285 -12.804 1.00 96.12 87 VAL A CA 1
ATOM 658 C C . VAL A 1 87 ? 8.225 -2.601 -12.167 1.00 96.12 87 VAL A C 1
ATOM 660 O O . VAL A 1 87 ? 7.360 -2.583 -11.302 1.00 96.12 87 VAL A O 1
ATOM 663 N N . SER A 1 88 ? 8.872 -3.723 -12.493 1.00 96.81 88 SER A N 1
ATOM 664 C CA . SER A 1 88 ? 8.561 -5.022 -11.880 1.00 96.81 88 SER A CA 1
ATOM 665 C C . SER A 1 88 ? 8.723 -5.001 -10.354 1.00 96.81 88 SER A C 1
ATOM 667 O O . SER A 1 88 ? 7.863 -5.509 -9.631 1.00 96.81 88 SER A O 1
ATOM 669 N N . LYS A 1 89 ? 9.783 -4.360 -9.844 1.00 96.56 89 LYS A N 1
ATOM 670 C CA . LYS A 1 89 ? 9.971 -4.161 -8.398 1.00 96.56 89 LYS A CA 1
ATOM 671 C C . LYS A 1 89 ? 8.874 -3.283 -7.796 1.00 96.56 89 LYS A C 1
ATOM 673 O O . LYS A 1 89 ? 8.369 -3.618 -6.729 1.00 96.56 89 LYS A O 1
ATOM 678 N N . ALA A 1 90 ? 8.509 -2.187 -8.461 1.00 95.44 90 ALA A N 1
ATOM 679 C CA . ALA A 1 90 ? 7.455 -1.287 -8.001 1.00 95.44 90 ALA A CA 1
ATOM 680 C C . ALA A 1 90 ? 6.085 -1.982 -7.959 1.00 95.44 90 ALA A C 1
ATOM 682 O O . ALA A 1 90 ? 5.366 -1.824 -6.977 1.00 95.44 90 ALA A O 1
ATOM 683 N N . THR A 1 91 ? 5.755 -2.800 -8.964 1.00 96.62 91 THR A N 1
ATOM 684 C CA . THR A 1 91 ? 4.528 -3.609 -8.979 1.00 96.62 91 THR A CA 1
ATOM 685 C C . THR A 1 91 ? 4.500 -4.585 -7.809 1.00 96.62 91 THR A C 1
ATOM 687 O O . THR A 1 91 ? 3.513 -4.627 -7.090 1.00 96.62 91 THR A O 1
ATOM 690 N N . ARG A 1 92 ? 5.607 -5.285 -7.531 1.00 96.25 92 ARG A N 1
ATOM 691 C CA . ARG A 1 92 ? 5.675 -6.187 -6.372 1.00 96.25 92 ARG A CA 1
ATOM 692 C C . ARG A 1 92 ? 5.454 -5.454 -5.044 1.00 96.25 92 ARG A C 1
ATOM 694 O O . ARG A 1 92 ? 4.746 -5.957 -4.182 1.00 96.25 92 ARG A O 1
ATOM 701 N N . ILE A 1 93 ? 6.042 -4.267 -4.881 1.00 95.44 93 ILE A N 1
ATOM 702 C CA . ILE A 1 93 ? 5.820 -3.438 -3.684 1.00 95.44 93 ILE A CA 1
ATOM 703 C C . ILE A 1 93 ? 4.351 -3.005 -3.591 1.00 95.44 93 ILE A C 1
ATOM 705 O O . ILE A 1 93 ? 3.796 -2.979 -2.496 1.00 95.44 93 ILE A O 1
ATOM 709 N N . ALA A 1 94 ? 3.716 -2.674 -4.718 1.00 95.81 94 ALA A N 1
ATOM 710 C CA . ALA A 1 94 ? 2.297 -2.341 -4.746 1.00 95.81 94 ALA A CA 1
ATOM 711 C C . ALA A 1 94 ? 1.423 -3.536 -4.324 1.00 95.81 94 ALA A C 1
ATOM 713 O O . ALA A 1 94 ? 0.522 -3.344 -3.513 1.00 95.81 94 ALA A O 1
ATOM 714 N N . ASP A 1 95 ? 1.736 -4.753 -4.780 1.00 96.12 95 ASP A N 1
ATOM 715 C CA . ASP A 1 95 ? 1.019 -5.979 -4.395 1.00 96.12 95 ASP A CA 1
ATOM 716 C C . ASP A 1 95 ? 1.164 -6.284 -2.889 1.00 96.12 95 ASP A C 1
ATOM 718 O O . ASP A 1 95 ? 0.188 -6.589 -2.203 1.00 96.12 95 ASP A O 1
ATOM 722 N N . GLU A 1 96 ? 2.374 -6.154 -2.334 1.00 95.38 96 GLU A N 1
ATOM 723 C CA . GLU A 1 96 ? 2.618 -6.293 -0.886 1.00 95.38 96 GLU A CA 1
ATOM 724 C C . GLU A 1 96 ? 1.902 -5.195 -0.070 1.00 95.38 96 GLU A C 1
ATOM 726 O O . GLU A 1 96 ? 1.429 -5.421 1.055 1.00 95.38 96 GLU A O 1
ATOM 731 N N . GLY A 1 97 ? 1.813 -3.992 -0.643 1.00 95.94 97 GLY A N 1
ATOM 732 C CA . GLY A 1 97 ? 1.059 -2.872 -0.094 1.00 95.94 97 GLY A CA 1
ATOM 733 C C . GLY A 1 97 ? -0.439 -3.159 -0.032 1.00 95.94 97 GLY A C 1
ATOM 734 O O . GLY A 1 97 ? -1.055 -2.897 1.002 1.00 95.94 97 GLY A O 1
ATOM 735 N N . ASP A 1 98 ? -1.005 -3.748 -1.086 1.00 96.06 98 ASP A N 1
ATOM 736 C CA . ASP A 1 98 ? -2.422 -4.116 -1.158 1.00 96.06 98 ASP A CA 1
ATOM 737 C C . ASP A 1 98 ? -2.802 -5.117 -0.052 1.00 96.06 98 ASP A C 1
ATOM 739 O O . ASP A 1 98 ? -3.715 -4.859 0.734 1.00 96.06 98 ASP A O 1
ATOM 743 N N . ASP A 1 99 ? -2.016 -6.184 0.136 1.00 95.56 99 ASP A N 1
ATOM 744 C CA . ASP A 1 99 ? -2.221 -7.155 1.227 1.00 95.56 99 ASP A CA 1
ATOM 745 C C . ASP A 1 99 ? -2.148 -6.501 2.623 1.00 95.56 99 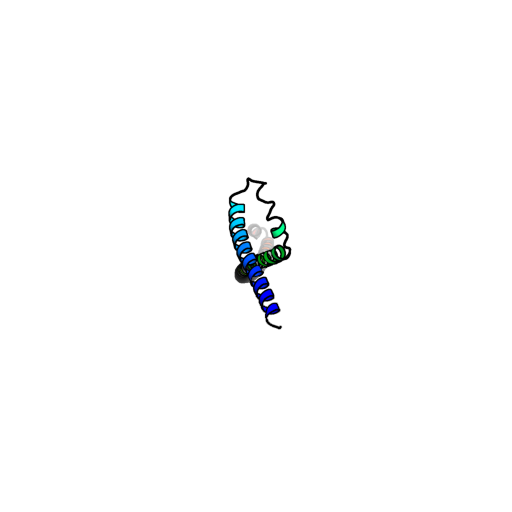ASP A C 1
ATOM 747 O O . ASP A 1 99 ? -2.892 -6.829 3.555 1.00 95.56 99 ASP A O 1
ATOM 751 N N . THR A 1 100 ? -1.262 -5.522 2.793 1.00 95.88 100 THR A N 1
ATOM 752 C CA . THR A 1 100 ? -1.145 -4.781 4.056 1.00 95.88 100 THR A CA 1
ATOM 753 C C . THR A 1 100 ? -2.361 -3.891 4.308 1.00 95.88 100 THR A C 1
ATOM 755 O O . THR A 1 100 ? -2.881 -3.870 5.429 1.00 95.88 100 THR A O 1
ATOM 758 N N . VAL A 1 101 ? -2.858 -3.206 3.278 1.00 96.12 101 VAL A N 1
ATOM 759 C CA . VAL A 1 101 ? -4.080 -2.397 3.364 1.00 96.12 101 VAL A CA 1
ATOM 760 C C . VAL A 1 101 ? -5.294 -3.281 3.657 1.00 96.12 101 VAL A C 1
ATOM 762 O O . VAL A 1 101 ? -6.079 -2.948 4.546 1.00 96.12 101 VAL A O 1
ATOM 765 N N . LEU A 1 102 ? -5.418 -4.445 3.015 1.00 96.81 102 LEU A N 1
ATOM 766 C CA . LEU A 1 102 ? -6.494 -5.406 3.287 1.00 96.81 102 LEU A CA 1
ATOM 767 C C . LEU A 1 102 ? -6.492 -5.877 4.749 1.00 96.81 102 LEU A C 1
ATOM 769 O O . LEU A 1 102 ? -7.537 -5.901 5.409 1.00 96.81 102 LEU A O 1
ATOM 773 N N . ARG A 1 103 ? -5.313 -6.181 5.305 1.00 96.06 103 ARG A N 1
ATOM 774 C CA . ARG A 1 103 ? -5.175 -6.519 6.733 1.00 96.06 103 ARG A CA 1
ATOM 775 C C . ARG A 1 103 ? -5.577 -5.367 7.650 1.00 96.06 103 ARG A C 1
ATOM 777 O O . ARG A 1 103 ? -6.204 -5.608 8.685 1.00 96.06 103 ARG A O 1
ATOM 784 N N . MET A 1 104 ? -5.244 -4.132 7.279 1.00 96.56 104 MET A N 1
ATOM 785 C CA . MET A 1 104 ? -5.641 -2.939 8.027 1.00 96.56 104 MET A CA 1
ATOM 786 C C . MET A 1 104 ? -7.162 -2.749 8.019 1.00 96.56 104 MET A C 1
ATOM 788 O O . MET A 1 104 ? -7.741 -2.525 9.082 1.00 96.56 104 MET A O 1
ATOM 792 N N . VAL A 1 105 ? -7.821 -2.906 6.868 1.00 96.94 105 VAL A N 1
ATOM 793 C CA . VAL A 1 105 ? -9.290 -2.838 6.765 1.00 96.94 105 VAL A CA 1
ATOM 794 C C . VAL A 1 105 ? -9.943 -3.889 7.666 1.00 96.94 105 VAL A C 1
ATOM 796 O O . VAL A 1 105 ? -10.792 -3.545 8.487 1.00 96.94 105 VAL A O 1
ATOM 799 N N . SER A 1 10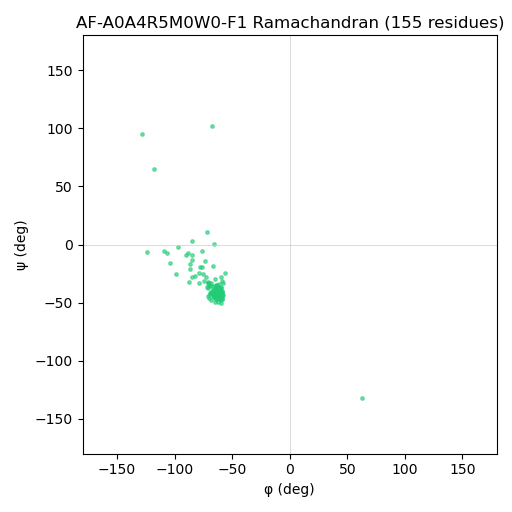6 ? -9.468 -5.138 7.634 1.00 96.81 106 SER A N 1
ATOM 800 C CA . SER A 1 106 ? -9.965 -6.199 8.526 1.00 96.81 106 SER A CA 1
ATOM 801 C C . SER A 1 106 ? -9.737 -5.895 10.018 1.00 96.81 106 SER A C 1
ATOM 803 O O . SER A 1 106 ? -10.535 -6.271 10.882 1.00 96.81 106 SER A O 1
ATOM 805 N N . ALA A 1 107 ? -8.640 -5.220 10.373 1.00 96.56 107 ALA A N 1
ATOM 806 C CA . ALA A 1 107 ? -8.411 -4.771 11.745 1.00 96.56 107 ALA A CA 1
ATOM 807 C C . ALA A 1 107 ? -9.407 -3.677 12.165 1.00 96.56 107 ALA A C 1
ATOM 809 O O . ALA A 1 107 ? -9.935 -3.741 13.275 1.00 96.56 107 ALA A O 1
ATOM 810 N N . ILE A 1 108 ? -9.711 -2.725 11.277 1.00 95.81 108 ILE A N 1
ATOM 811 C CA . ILE A 1 108 ? -10.711 -1.675 11.521 1.00 95.81 108 ILE A CA 1
ATOM 812 C C . ILE A 1 108 ? -12.110 -2.282 11.691 1.00 95.81 108 ILE A C 1
ATOM 814 O O . ILE A 1 108 ? -12.824 -1.897 12.614 1.00 95.81 108 ILE A O 1
ATOM 818 N N . GLU A 1 109 ? -12.491 -3.266 10.875 1.00 96.88 109 GLU A N 1
ATOM 819 C CA . GLU A 1 109 ? -13.774 -3.972 11.018 1.00 96.88 109 GLU A CA 1
ATOM 820 C C . GLU A 1 109 ? -13.893 -4.689 12.371 1.00 96.88 109 GLU A C 1
ATOM 822 O O . GLU A 1 109 ? -14.897 -4.545 13.074 1.00 96.88 109 GLU A O 1
ATOM 827 N N . ARG A 1 110 ? -12.841 -5.407 12.790 1.00 96.69 110 ARG A N 1
ATOM 828 C CA . ARG A 1 110 ? -12.786 -6.059 14.111 1.00 96.69 110 ARG A CA 1
ATOM 829 C C . ARG A 1 110 ? -12.830 -5.056 15.261 1.00 96.69 110 ARG A C 1
ATOM 831 O O . ARG A 1 110 ? -13.469 -5.323 16.283 1.00 96.69 110 ARG A O 1
ATOM 838 N N . MET A 1 111 ? -12.177 -3.908 15.095 1.00 95.94 111 MET A N 1
ATOM 839 C CA . MET A 1 111 ? -12.223 -2.819 16.065 1.00 95.94 111 MET A CA 1
ATOM 840 C C . MET A 1 111 ? -13.642 -2.262 16.175 1.00 95.94 111 MET A C 1
ATOM 842 O O . MET A 1 111 ? -14.156 -2.165 17.283 1.00 95.94 111 MET A O 1
ATOM 846 N N . ASN A 1 112 ? -14.308 -1.998 15.049 1.00 96.50 112 ASN A N 1
ATOM 847 C CA . ASN A 1 112 ? -15.684 -1.508 15.032 1.00 96.50 112 ASN A CA 1
ATOM 848 C C . ASN A 1 112 ? -16.650 -2.496 15.709 1.00 96.50 112 ASN A C 1
ATOM 850 O O . ASN A 1 112 ? -17.432 -2.101 16.569 1.00 96.50 112 ASN A O 1
ATOM 854 N N . SER A 1 113 ? -16.530 -3.795 15.411 1.00 96.50 113 SER A N 1
ATOM 855 C CA . SER A 1 113 ? -17.312 -4.839 16.089 1.00 96.50 113 SER A CA 1
ATOM 856 C C . SER A 1 113 ? -17.084 -4.838 17.605 1.00 96.50 113 SER A C 1
ATOM 858 O O . SER A 1 113 ? -18.039 -4.944 18.375 1.00 96.50 113 SER A O 1
ATOM 860 N N . SER A 1 114 ? -15.829 -4.702 18.043 1.00 96.31 114 SER A N 1
ATOM 861 C CA . SER A 1 114 ? -15.492 -4.598 19.470 1.00 96.31 114 SER A CA 1
ATOM 862 C C . SER A 1 114 ? -16.099 -3.340 20.099 1.00 96.31 114 SER A C 1
ATOM 864 O O . SER A 1 114 ? -16.649 -3.402 21.196 1.00 96.31 114 SER A O 1
ATOM 866 N N . THR A 1 115 ? -16.064 -2.205 19.397 1.00 96.88 115 THR A N 1
ATOM 867 C CA . THR A 1 115 ? -16.681 -0.950 19.845 1.00 96.88 115 THR A CA 1
ATOM 868 C C . THR A 1 115 ? -18.196 -1.084 19.994 1.00 96.88 115 THR A C 1
ATOM 870 O O . THR A 1 115 ? -18.740 -0.628 20.997 1.00 96.88 115 THR A O 1
ATOM 873 N N . THR A 1 116 ? -18.884 -1.759 19.069 1.00 97.00 116 THR A N 1
ATOM 874 C CA . THR A 1 116 ? -20.323 -2.045 19.205 1.00 97.00 116 THR A CA 1
ATOM 875 C C . THR A 1 116 ? -20.614 -2.922 20.421 1.00 97.00 116 THR A C 1
ATOM 877 O O . THR A 1 116 ? -21.565 -2.667 21.155 1.00 97.00 116 THR A O 1
ATOM 880 N N . GLN A 1 117 ? -19.780 -3.930 20.687 1.00 96.44 117 GLN A N 1
ATOM 881 C CA . GLN A 1 117 ? -19.935 -4.755 21.884 1.00 96.44 117 GLN A CA 1
ATOM 882 C C . GLN A 1 117 ? -19.763 -3.931 23.169 1.00 96.44 117 GLN A C 1
ATOM 884 O O . GLN A 1 117 ? -20.536 -4.107 24.110 1.00 96.44 117 GLN A O 1
ATOM 889 N N . ILE A 1 118 ? -18.794 -3.010 23.201 1.00 95.12 118 ILE A N 1
ATOM 890 C CA . ILE A 1 118 ? -18.611 -2.079 24.323 1.00 95.12 118 ILE A CA 1
ATOM 891 C C . ILE A 1 118 ? -19.851 -1.192 24.489 1.00 95.12 118 ILE A C 1
ATOM 893 O O . ILE A 1 118 ? -20.319 -1.042 25.614 1.00 95.12 118 ILE A O 1
ATOM 897 N N . ALA A 1 119 ? -20.417 -0.670 23.396 1.00 97.12 119 ALA A N 1
ATOM 898 C CA . ALA A 1 119 ? -21.636 0.140 23.439 1.00 97.12 119 ALA A CA 1
ATOM 899 C C . ALA A 1 119 ? -22.817 -0.630 24.064 1.00 97.12 119 ALA A C 1
ATOM 901 O O . ALA A 1 119 ? -23.466 -0.139 24.987 1.00 97.12 119 ALA A O 1
ATOM 902 N N . ASN A 1 120 ? -23.016 -1.889 23.665 1.00 96.94 120 ASN A N 1
ATOM 903 C CA . ASN A 1 120 ? -24.052 -2.741 24.256 1.00 96.94 120 ASN A CA 1
ATOM 904 C C . ASN A 1 120 ? -23.835 -2.957 25.766 1.00 96.94 120 ASN A C 1
ATOM 906 O O . ASN A 1 120 ? -24.790 -2.977 26.540 1.00 96.94 120 ASN A O 1
ATOM 910 N N . ILE A 1 121 ? -22.581 -3.114 26.209 1.00 95.75 121 ILE A N 1
ATOM 911 C CA . ILE A 1 121 ? -22.258 -3.240 27.639 1.00 95.75 121 ILE A CA 1
ATOM 912 C C . ILE A 1 121 ? -22.571 -1.933 28.371 1.00 95.75 121 ILE A C 1
ATOM 914 O O . ILE A 1 121 ? -23.139 -1.970 29.464 1.00 95.75 121 ILE A O 1
ATOM 918 N N . THR A 1 122 ? -22.236 -0.781 27.787 1.00 96.44 122 THR A N 1
ATOM 919 C CA . THR A 1 122 ? -22.548 0.514 28.402 1.00 96.44 122 THR A CA 1
ATOM 920 C C . THR A 1 122 ? -24.050 0.745 28.533 1.00 96.44 122 THR A C 1
ATOM 922 O O . THR A 1 122 ? -24.471 1.270 29.561 1.00 96.44 122 THR A O 1
ATOM 925 N N . ASP A 1 123 ? -24.861 0.275 27.584 1.00 97.38 123 ASP A N 1
ATOM 926 C CA . ASP A 1 123 ? -26.325 0.356 27.670 1.00 97.38 123 ASP A CA 1
ATOM 927 C C . ASP A 1 123 ? -26.872 -0.497 28.825 1.00 97.38 123 ASP A C 1
ATOM 929 O O . ASP A 1 123 ? -27.722 -0.051 29.599 1.00 97.38 123 ASP A O 1
ATOM 933 N N . VAL A 1 124 ? -26.334 -1.708 29.013 1.00 97.62 124 VAL A N 1
ATOM 934 C CA . VAL A 1 124 ? -26.677 -2.553 30.169 1.00 97.62 124 VAL A CA 1
ATOM 935 C C . VAL A 1 124 ? -26.282 -1.870 31.481 1.00 97.62 124 VAL A C 1
ATOM 937 O O . VAL A 1 124 ? -27.072 -1.863 32.427 1.00 97.62 124 VAL A O 1
ATOM 940 N N . ILE A 1 125 ? -25.098 -1.251 31.546 1.00 96.56 125 ILE A N 1
ATOM 941 C CA . ILE A 1 125 ? -24.650 -0.498 32.728 1.00 96.56 125 ILE A CA 1
ATOM 942 C C . ILE A 1 125 ? -25.589 0.681 33.009 1.00 96.56 125 ILE A C 1
ATOM 944 O O . ILE A 1 125 ? -25.956 0.893 34.165 1.00 96.56 125 ILE A O 1
ATOM 948 N N . GLN A 1 126 ? -26.023 1.417 31.981 1.00 96.94 126 GLN A N 1
ATOM 949 C CA . GLN A 1 126 ? -27.012 2.488 32.138 1.00 96.94 126 GLN A CA 1
ATOM 950 C C . GLN A 1 126 ? -28.344 1.954 32.684 1.00 96.94 126 GLN A C 1
ATOM 952 O O . GLN A 1 126 ? -28.928 2.568 33.580 1.00 96.94 126 GLN A O 1
ATOM 957 N N . GLY A 1 127 ? -28.789 0.783 32.220 1.00 96.69 127 GLY A N 1
ATOM 958 C CA . GLY A 1 127 ? -29.964 0.098 32.762 1.00 96.69 127 GLY A CA 1
ATOM 959 C C . GLY A 1 127 ? -29.822 -0.253 34.248 1.00 96.69 127 GLY A C 1
ATOM 960 O O . GLY A 1 127 ? -30.722 0.040 35.038 1.00 96.69 127 GLY A O 1
ATOM 961 N N . ILE A 1 128 ? -28.679 -0.817 34.653 1.00 96.12 128 ILE A N 1
ATOM 962 C CA . ILE A 1 128 ? -28.391 -1.155 36.060 1.00 96.12 128 ILE A CA 1
ATOM 963 C C . ILE A 1 128 ? -28.332 0.113 36.918 1.00 96.12 128 ILE A C 1
ATOM 965 O O . ILE A 1 128 ? -28.897 0.145 38.014 1.00 96.12 128 ILE A O 1
ATOM 969 N N . ALA A 1 129 ? -27.693 1.173 36.422 1.00 96.56 129 ALA A N 1
ATOM 970 C CA . ALA A 1 129 ? -27.612 2.453 37.117 1.00 96.56 129 ALA A CA 1
ATOM 971 C C . ALA A 1 129 ? -29.006 3.051 37.358 1.00 96.56 129 ALA A C 1
ATOM 973 O O . ALA A 1 129 ? -29.298 3.508 38.463 1.00 96.56 129 ALA A O 1
ATOM 974 N N . PHE A 1 130 ? -29.899 2.982 36.367 1.00 95.56 130 PHE A N 1
ATOM 975 C CA . PHE A 1 130 ? -31.276 3.449 36.513 1.00 95.56 130 PHE A CA 1
ATOM 976 C C . PHE A 1 130 ? -32.077 2.613 37.520 1.00 95.56 130 PHE A C 1
ATOM 978 O O . PHE A 1 130 ? -32.742 3.166 38.396 1.00 95.56 130 PHE A O 1
ATOM 985 N N . GLN A 1 131 ? -31.969 1.284 37.457 1.00 96.69 131 GLN A N 1
ATOM 986 C CA . GLN A 1 131 ? -32.602 0.394 38.438 1.00 96.69 131 GLN A CA 1
ATOM 987 C C . GLN A 1 131 ? -32.101 0.669 39.860 1.00 96.69 131 GLN A C 1
ATOM 989 O O . GLN A 1 131 ? -32.898 0.719 40.796 1.00 96.69 131 GLN A O 1
ATOM 994 N N . THR A 1 132 ? -30.796 0.905 40.010 1.00 95.88 132 THR A N 1
ATOM 995 C CA . THR A 1 132 ? -30.170 1.251 41.293 1.00 95.88 132 THR A CA 1
ATOM 996 C C . THR A 1 132 ? -30.671 2.600 41.790 1.00 95.88 132 THR A C 1
ATOM 998 O O . THR A 1 132 ? -31.005 2.729 42.962 1.00 95.88 132 THR A O 1
ATOM 1001 N N . SER A 1 133 ? -30.805 3.582 40.896 1.00 93.12 133 SER A N 1
ATOM 1002 C CA . SER A 1 133 ? -31.352 4.899 41.223 1.00 93.12 133 SER A CA 1
ATOM 1003 C C . SER A 1 133 ? -32.801 4.818 41.712 1.00 93.12 133 SER A C 1
ATOM 1005 O O . SER A 1 133 ? -33.142 5.462 42.702 1.00 93.12 133 SER A O 1
ATOM 1007 N N . ILE A 1 134 ? -33.644 3.982 41.096 1.00 94.25 134 ILE A N 1
ATOM 1008 C CA . ILE A 1 134 ? -35.012 3.744 41.584 1.00 94.25 134 ILE A CA 1
ATOM 1009 C C . ILE A 1 134 ? -34.998 3.035 42.943 1.00 94.25 134 ILE A C 1
ATOM 1011 O O . ILE A 1 134 ? -35.778 3.391 43.825 1.00 94.25 134 ILE A O 1
ATOM 1015 N N . LEU A 1 135 ? -34.129 2.039 43.131 1.00 94.06 135 LEU A N 1
ATOM 1016 C CA . LEU A 1 135 ? -34.029 1.307 44.395 1.00 94.06 135 LEU A CA 1
ATOM 1017 C C . LEU A 1 135 ? -33.604 2.235 45.547 1.00 94.06 135 LEU A C 1
ATOM 1019 O O . LEU A 1 135 ? -34.228 2.217 46.606 1.00 94.06 135 LEU A O 1
ATOM 1023 N N . ALA A 1 136 ? -32.597 3.076 45.305 1.00 92.31 136 ALA A N 1
ATOM 1024 C CA . ALA A 1 136 ? -32.116 4.118 46.211 1.00 92.31 136 ALA A CA 1
ATOM 1025 C C . ALA A 1 136 ? -33.214 5.138 46.545 1.00 92.31 136 ALA A C 1
ATOM 1027 O O . ALA A 1 136 ? -33.448 5.462 47.714 1.00 92.31 136 ALA A O 1
ATOM 1028 N N . LEU A 1 137 ? -33.955 5.591 45.528 1.00 90.31 137 LEU A N 1
ATOM 1029 C CA . LEU A 1 137 ? -35.085 6.496 45.716 1.00 90.31 137 LEU A CA 1
ATOM 1030 C C . LEU A 1 137 ? -36.174 5.858 46.589 1.00 90.31 137 LEU A C 1
ATOM 1032 O O . LEU A 1 137 ? -36.649 6.485 47.535 1.00 90.31 137 LEU A O 1
ATOM 1036 N N . ASN A 1 138 ? -36.540 4.604 46.319 1.00 90.19 138 ASN A N 1
ATOM 1037 C CA . ASN A 1 138 ? -37.524 3.871 47.117 1.00 90.19 138 ASN A CA 1
ATOM 1038 C C . ASN A 1 138 ? -37.056 3.689 48.570 1.00 90.19 138 ASN A C 1
ATOM 1040 O O . ASN A 1 138 ? -37.848 3.883 49.492 1.00 90.19 138 ASN A O 1
ATOM 1044 N N . ALA A 1 139 ? -35.776 3.371 48.788 1.00 90.19 139 ALA A N 1
ATOM 1045 C CA . ALA A 1 139 ? -35.198 3.263 50.127 1.00 90.19 139 ALA A CA 1
ATOM 1046 C C . ALA A 1 139 ? -35.229 4.607 50.875 1.00 90.19 139 ALA A C 1
ATOM 1048 O O . ALA A 1 139 ? -35.595 4.651 52.049 1.00 90.19 139 ALA A O 1
ATOM 1049 N N . SER A 1 140 ? -34.927 5.708 50.183 1.00 89.19 140 SER A N 1
ATOM 1050 C CA . SER A 1 140 ? -35.000 7.067 50.734 1.00 89.19 140 SER A CA 1
ATOM 1051 C C . SER A 1 140 ? -36.424 7.443 51.157 1.00 89.19 140 SER A C 1
ATOM 1053 O O . SER A 1 140 ? -36.628 8.008 52.233 1.00 89.19 140 SER A O 1
ATOM 1055 N N . VAL A 1 141 ? -37.426 7.096 50.341 1.00 89.31 141 VAL A N 1
ATOM 1056 C CA . VAL A 1 141 ? -38.846 7.328 50.655 1.00 89.31 141 VAL A CA 1
ATOM 1057 C C . VAL A 1 141 ? -39.284 6.511 51.869 1.00 89.31 141 VAL A C 1
ATOM 1059 O O . VAL A 1 141 ? -39.927 7.049 52.773 1.00 89.31 141 VAL A O 1
ATOM 1062 N N . GLU A 1 142 ? -38.917 5.232 51.934 1.00 88.19 142 GLU A N 1
ATOM 1063 C CA . GLU A 1 142 ? -39.313 4.374 53.053 1.00 88.19 142 GLU A CA 1
ATOM 1064 C C . GLU A 1 142 ? -38.582 4.755 54.354 1.00 88.19 142 GLU A C 1
ATOM 1066 O O . GLU A 1 142 ? -39.175 4.732 55.434 1.00 88.19 142 GLU A O 1
ATOM 1071 N N . ALA A 1 143 ? -37.332 5.224 54.265 1.00 85.94 143 ALA A N 1
ATOM 1072 C CA . ALA A 1 143 ? -36.608 5.799 55.397 1.00 85.94 143 ALA A CA 1
ATOM 1073 C C . ALA A 1 143 ? -37.279 7.081 55.920 1.00 85.94 143 ALA A C 1
ATOM 1075 O O . ALA A 1 143 ? -37.422 7.246 57.134 1.00 85.94 143 ALA A O 1
ATOM 1076 N N . ALA A 1 144 ? -37.756 7.957 55.027 1.00 85.75 144 ALA A N 1
ATOM 1077 C CA . ALA A 1 144 ? -38.540 9.131 55.413 1.00 85.75 144 ALA A CA 1
ATOM 1078 C C . ALA A 1 144 ? -39.871 8.734 56.078 1.00 85.75 144 ALA A C 1
ATOM 1080 O O . ALA A 1 144 ? -40.301 9.373 57.041 1.00 85.75 144 ALA A O 1
ATOM 1081 N N . ARG A 1 145 ? -40.496 7.644 55.614 1.00 88.00 145 ARG A N 1
ATOM 1082 C CA . ARG A 1 145 ? -41.740 7.102 56.178 1.00 88.00 145 ARG A CA 1
ATOM 1083 C C . ARG A 1 145 ? -41.557 6.506 57.578 1.00 88.00 145 ARG A C 1
ATOM 1085 O O . ARG A 1 145 ? -42.463 6.617 58.400 1.00 88.00 145 ARG A O 1
ATOM 1092 N N . ALA A 1 146 ? -40.395 5.921 57.870 1.00 86.81 146 ALA A N 1
ATOM 1093 C CA . ALA A 1 146 ? -40.055 5.360 59.181 1.00 86.81 146 ALA A CA 1
ATOM 1094 C C . ALA A 1 146 ? -39.687 6.417 60.252 1.00 86.81 146 ALA A C 1
ATOM 1096 O O . ALA A 1 146 ? -39.491 6.069 61.421 1.00 86.81 146 ALA A O 1
ATOM 1097 N N . GLY A 1 147 ? -39.601 7.703 59.889 1.00 82.56 147 GLY A N 1
ATOM 1098 C CA . GLY A 1 147 ? -39.373 8.806 60.830 1.00 82.56 147 GLY A CA 1
ATOM 1099 C C . GLY A 1 147 ? -38.026 8.717 61.564 1.00 82.56 147 GLY A C 1
ATOM 1100 O O . GLY A 1 147 ? -36.985 8.491 60.949 1.00 82.56 147 GLY A O 1
ATOM 1101 N N . GLU A 1 148 ? -38.025 8.888 62.892 1.00 79.81 148 GLU A N 1
ATOM 1102 C CA . GLU A 1 148 ? -36.805 8.849 63.729 1.00 79.81 148 GLU A CA 1
ATOM 1103 C C . GLU A 1 148 ? -36.049 7.509 63.634 1.00 79.81 148 GLU A C 1
ATOM 1105 O O . GLU A 1 148 ? -34.820 7.491 63.685 1.00 79.81 148 GLU A O 1
ATOM 1110 N N . HIS A 1 149 ? -36.753 6.394 63.412 1.00 76.38 149 HIS A N 1
ATOM 1111 C CA . HIS A 1 149 ? -36.137 5.071 63.258 1.00 76.38 149 HIS A CA 1
ATOM 1112 C 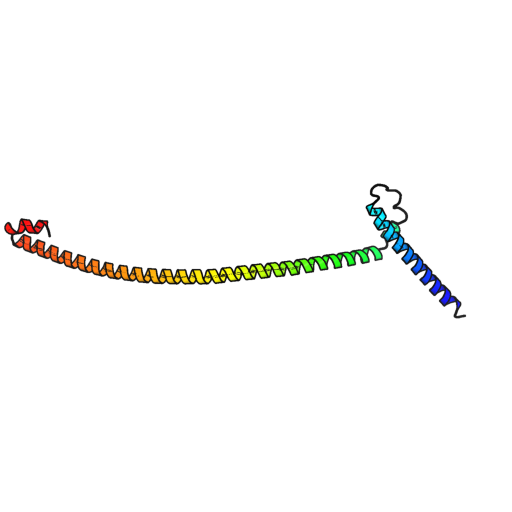C . HIS A 1 149 ? -35.464 4.864 61.885 1.00 76.38 149 HIS A C 1
ATOM 1114 O O . HIS A 1 149 ? -34.599 4.000 61.754 1.00 76.38 149 HIS A O 1
ATOM 1120 N N . GLY A 1 150 ? -35.821 5.660 60.869 1.00 76.75 150 GLY A N 1
ATOM 1121 C CA . GLY A 1 150 ? -35.289 5.566 59.502 1.00 76.75 150 GLY A CA 1
ATOM 1122 C C . GLY A 1 150 ? -34.034 6.405 59.234 1.00 76.75 150 GLY A C 1
ATOM 1123 O O . GLY A 1 150 ? -33.393 6.233 58.197 1.00 76.75 150 GLY A O 1
ATOM 1124 N N . ARG A 1 151 ? -33.633 7.283 60.167 1.00 73.44 151 ARG A N 1
ATOM 1125 C CA . ARG A 1 151 ? -32.521 8.238 59.975 1.00 73.44 151 ARG A CA 1
ATOM 1126 C C . ARG A 1 151 ? -31.176 7.591 59.637 1.00 73.44 151 ARG A C 1
ATOM 1128 O O . ARG A 1 151 ? -30.408 8.174 58.882 1.00 73.44 151 ARG A O 1
ATOM 1135 N N . GLY A 1 152 ? -30.898 6.397 60.164 1.00 76.19 152 GLY A N 1
ATOM 1136 C CA . GLY A 1 152 ? -29.665 5.659 59.863 1.00 76.19 152 GLY A CA 1
ATOM 1137 C C . GLY A 1 152 ? -29.629 5.053 58.455 1.00 76.19 152 GLY A C 1
ATOM 1138 O O . GLY A 1 152 ? -28.555 4.919 57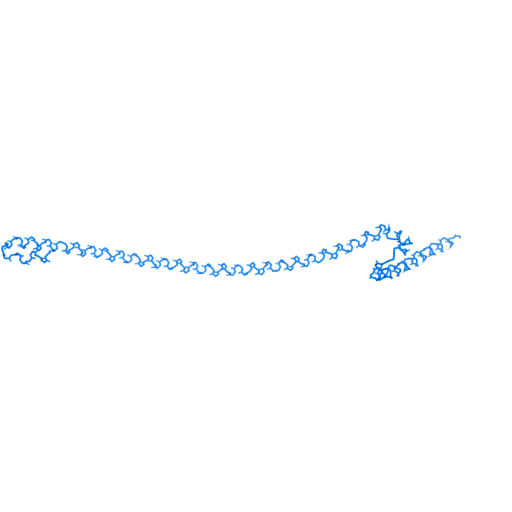.879 1.00 76.19 152 GLY A O 1
ATOM 1139 N N . TYR A 1 153 ? -30.793 4.733 57.881 1.00 70.69 153 TYR A N 1
ATOM 1140 C CA . TYR A 1 153 ? -30.907 4.125 56.550 1.00 70.69 153 TYR A CA 1
ATOM 1141 C C . TYR A 1 153 ? -30.895 5.166 55.424 1.00 70.69 153 TYR A C 1
ATOM 1143 O O . TYR A 1 153 ? -30.397 4.882 54.340 1.00 70.69 153 TYR A O 1
ATOM 1151 N N . ALA A 1 154 ? -31.353 6.393 55.696 1.00 71.19 154 ALA A N 1
ATOM 1152 C CA . ALA A 1 154 ? -31.345 7.497 54.732 1.00 71.19 154 ALA A CA 1
ATOM 1153 C C . ALA A 1 154 ? -29.935 7.987 54.335 1.00 71.19 154 ALA A C 1
ATOM 1155 O O . ALA A 1 154 ? -29.797 8.670 53.331 1.00 71.19 154 ALA A O 1
ATOM 1156 N N . VAL A 1 155 ? -28.894 7.672 55.117 1.00 74.38 155 VAL A N 1
ATOM 1157 C CA . VAL A 1 155 ? -27.505 8.121 54.866 1.00 74.38 155 VAL A CA 1
ATOM 1158 C C . VAL A 1 155 ? -26.740 7.180 53.921 1.00 74.38 155 VAL A C 1
ATOM 1160 O O . VAL A 1 155 ? -25.705 7.558 53.382 1.00 74.38 155 VAL A O 1
ATOM 1163 N N . VAL A 1 156 ? -27.234 5.955 53.722 1.00 70.06 156 VAL A N 1
ATOM 1164 C CA . VAL A 1 156 ? -26.594 4.919 52.886 1.00 70.06 156 VAL A CA 1
ATOM 1165 C C . VAL A 1 156 ? -27.302 4.761 51.529 1.00 70.06 156 VAL A C 1
ATOM 1167 O O . VAL A 1 156 ? -26.742 4.143 50.625 1.00 70.06 156 VAL A O 1
ATOM 1170 N N . ALA A 1 157 ? -28.522 5.297 51.408 1.00 56.25 157 ALA A N 1
ATOM 1171 C CA . ALA A 1 157 ? -29.376 5.224 50.223 1.00 56.25 157 ALA A CA 1
ATOM 1172 C C . ALA A 1 157 ? -28.969 6.216 49.124 1.00 56.25 157 ALA A C 1
ATOM 1174 O O . ALA A 1 157 ? -28.530 7.340 49.456 1.00 56.25 157 ALA A O 1
#

Secondary structure (DSSP, 8-state):
--HHHHHHHHHHHHHHHHHHHHHHHHHHHHHHHHHH-TT-TTS-TTTTTTTT-HHHHHHHHHHHHHHHHHHHHHHHHHHHHHHHHHHHHHHHHHHHHHHHHHHHHHHHHHHHHHHHHHHHHHHHHHHHHHHHHHHHHHHHHHHHHTGGGGTTTTTT-

Nearest PDB structures (foldseek):
  3g67-assembly1_A  TM=6.740E-01  e=5.254E-01  Thermotoga maritima
  3ja6-assembly1_H  TM=4.549E-01  e=1.284E-01  Escherichia coli
  3g67-assembly1_B  TM=6.322E-01  e=7.186E-01  Thermotoga maritima
  3ja6-assembly1_I  TM=3.221E-01  e=1.015E-01  Escherichia coli
  3g6b-assembly1_B  TM=5.517E-01  e=8.404E-01  Thermotoga maritima

Organism: NCBI:txid2528715

pLDDT: mean 78.26, std 18.97, range [41.03, 97.62]

InterPro domains:
  IPR004089 Methyl-accepting chemotaxis protein (MCP) signalling domain [PF00015] (85-157)
  IPR004089 Methyl-accepting chemotaxis protein (MCP) signalling domain [PS50111] (70-157)

Radius of gyration: 52.51 Å; Cα contacts (8 Å, |Δi|>4): 21; chains: 1; bounding box: 97×31×149 Å

Mean predicted aligned error: 17.1 Å

Solvent-accessible surface area (backbone atoms only — not comparable to full-atom values): 8753 Å² total; per-residue (Å²): 134,76,68,69,65,57,53,55,51,54,51,52,52,51,50,53,51,52,53,49,56,52,48,52,53,48,53,56,54,47,59,57,45,62,78,72,53,92,78,66,94,78,78,56,75,88,53,55,71,65,72,61,38,64,66,59,55,53,53,55,49,50,53,53,51,53,54,51,49,55,50,52,52,50,54,50,54,51,50,52,50,53,49,52,54,52,49,53,52,51,51,52,52,50,54,57,47,48,57,50,52,53,53,49,52,55,49,50,53,54,48,50,54,51,51,52,53,51,51,55,50,52,52,52,49,52,51,52,52,51,54,48,51,52,52,31,50,52,47,38,53,52,18,62,71,50,45,87,81,14,59,77,57,46,76,78,74

Sequence (157 aa):
MKNKRTATVKQKIAIAFGTWTTLMLIFGVTGAYLVIGAGSRTAFLPYRSLMTCGICVSFFGGLACIAFWSETVKQNADNARHANELVSKATRIADEGDDTVLRMVSAIERMNSSTTQIANITDVIQGIAFQTSILALNASVEAARAGEHGRGYAVVA

Foldseek 3Di:
DPPPVVVVVVVVVVVVVVVVVVVVVVVVVVVVVVVVPPDDPPPCPPCPVVVPPVVVVVVVVVVVVVVVVVVVVVVVVVVVVVVVVVVVVVVVVVVVVVVVVVVVVVVVVVVVVVVVVVVVVVVVVVVVVVVVVVVLVVLLVVLVVVPPVSVVSNVVD